Protein AF-A0A316KPE2-F1 (afdb_monomer_lite)

Secondary structure (DSSP, 8-state):
-EE-TTS--EEE---TTTS----GGGTT-B--SSGGG-EEEGGG-HHHHHHHHHHTT---GGGGTHHHHHHHHHHHHS-BTTB-SHHHHHHHHHHHHHHHHHHHHH-S--THHHHSSSS--TTSEEEEE-TTS-EEE-S--HHHHHHHHHTT-S-EEEEEEEE-HHHHHTTTTHHHHSPP-

Radius of gyration: 16.62 Å; chains: 1; bounding box: 42×28×45 Å

pLDDT: mean 88.95, std 13.11, range [40.12, 98.19]

Structure (mmCIF, N/CA/C/O backbone):
data_AF-A0A316KPE2-F1
#
_entry.id   AF-A0A316KPE2-F1
#
loop_
_atom_site.group_PDB
_atom_site.id
_atom_site.type_symbol
_atom_site.label_atom_id
_atom_site.label_alt_id
_atom_site.label_comp_id
_atom_site.label_asym_id
_atom_site.label_entity_id
_atom_site.label_seq_id
_atom_site.pdbx_PDB_ins_code
_atom_site.Cartn_x
_atom_site.Cartn_y
_atom_site.Cartn_z
_atom_site.occupancy
_atom_site.B_iso_or_equiv
_atom_site.auth_seq_id
_atom_site.auth_comp_id
_atom_site.auth_asym_id
_atom_site.auth_atom_id
_atom_site.pdbx_PDB_model_num
ATOM 1 N N . ILE A 1 1 ? -1.342 3.488 -12.770 1.00 86.38 1 ILE A N 1
ATOM 2 C CA . ILE A 1 1 ? -1.479 2.075 -13.197 1.00 86.38 1 ILE A CA 1
ATOM 3 C C . ILE A 1 1 ? -2.616 1.433 -12.416 1.00 86.38 1 ILE A C 1
ATOM 5 O O . ILE A 1 1 ? -3.004 1.995 -11.398 1.00 86.38 1 ILE A O 1
ATOM 9 N N . TRP A 1 2 ? -3.141 0.302 -12.872 1.00 88.81 2 TRP A N 1
ATOM 10 C CA . TRP A 1 2 ? -4.132 -0.497 -12.154 1.00 88.81 2 TRP A CA 1
ATOM 11 C C . TRP A 1 2 ? -3.485 -1.785 -11.669 1.00 88.81 2 TRP A C 1
ATOM 13 O O . TRP A 1 2 ? -2.760 -2.427 -12.424 1.00 88.81 2 TRP A O 1
ATOM 23 N N . ILE A 1 3 ? -3.720 -2.128 -10.407 1.00 91.19 3 ILE A N 1
ATOM 24 C CA . ILE A 1 3 ? -3.162 -3.320 -9.768 1.00 91.19 3 ILE A CA 1
ATOM 25 C C . ILE A 1 3 ? -4.266 -4.135 -9.105 1.00 91.19 3 ILE A C 1
ATOM 27 O O . ILE A 1 3 ? -5.305 -3.594 -8.723 1.00 91.19 3 ILE A O 1
ATOM 31 N N . ASP A 1 4 ? -3.988 -5.420 -8.928 1.00 92.44 4 ASP A N 1
ATOM 32 C CA . ASP A 1 4 ? -4.763 -6.309 -8.075 1.00 92.44 4 ASP A CA 1
ATOM 33 C C . ASP A 1 4 ? -4.063 -6.413 -6.709 1.00 92.44 4 ASP A C 1
ATOM 35 O O . ASP A 1 4 ? -2.995 -7.032 -6.619 1.00 92.44 4 ASP A O 1
ATOM 39 N N . PRO A 1 5 ? -4.606 -5.793 -5.645 1.00 92.38 5 PRO A N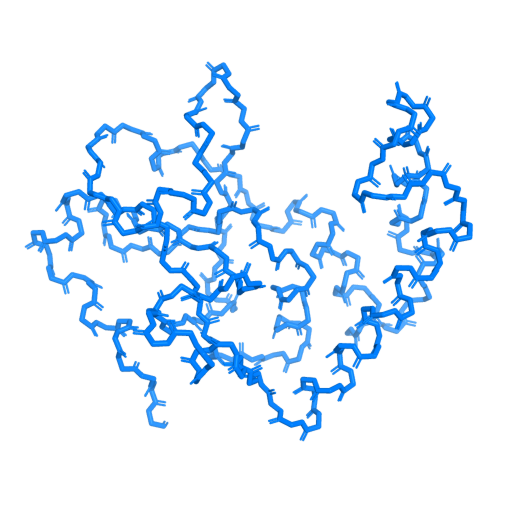 1
ATOM 40 C CA . PRO A 1 5 ? -3.970 -5.791 -4.333 1.00 92.38 5 PRO A CA 1
ATOM 41 C C . PRO A 1 5 ? -3.973 -7.181 -3.678 1.00 92.38 5 PRO A C 1
ATOM 43 O O . PRO A 1 5 ? -3.142 -7.429 -2.808 1.00 92.38 5 PRO A O 1
ATOM 46 N N . SER A 1 6 ? -4.840 -8.109 -4.107 1.00 90.00 6 SER A N 1
ATOM 47 C CA . SER A 1 6 ? -4.847 -9.492 -3.610 1.00 90.00 6 SER A CA 1
ATOM 48 C C . SER A 1 6 ? -3.657 -10.310 -4.126 1.00 90.00 6 SER A C 1
ATOM 50 O O . SER A 1 6 ? -3.181 -11.218 -3.448 1.00 90.00 6 SER A O 1
ATOM 52 N N . ARG A 1 7 ? -3.124 -9.950 -5.301 1.00 91.00 7 ARG A N 1
ATOM 53 C CA . ARG A 1 7 ? -1.974 -10.616 -5.937 1.00 91.00 7 ARG A CA 1
ATOM 54 C C . ARG A 1 7 ? -0.630 -10.015 -5.535 1.00 91.00 7 ARG A C 1
ATOM 56 O O . ARG A 1 7 ? 0.417 -10.530 -5.927 1.00 91.00 7 ARG A O 1
ATOM 63 N N . MET A 1 8 ? -0.636 -8.926 -4.770 1.00 91.75 8 MET A N 1
ATOM 64 C CA . MET A 1 8 ? 0.584 -8.300 -4.277 1.00 91.75 8 MET A CA 1
ATOM 65 C C . MET A 1 8 ? 1.086 -9.010 -3.024 1.00 91.75 8 MET A C 1
ATOM 67 O O . MET A 1 8 ? 0.513 -8.882 -1.950 1.00 91.75 8 MET A O 1
ATOM 71 N N . THR A 1 9 ? 2.205 -9.716 -3.154 1.00 92.56 9 THR A N 1
ATOM 72 C CA . THR A 1 9 ? 2.811 -10.476 -2.049 1.00 92.56 9 THR A CA 1
ATOM 73 C C . THR A 1 9 ? 4.098 -9.853 -1.521 1.00 92.56 9 THR A C 1
ATOM 75 O O . THR A 1 9 ? 4.594 -10.264 -0.477 1.00 92.56 9 THR A O 1
ATOM 78 N N . ARG A 1 10 ? 4.652 -8.858 -2.223 1.00 95.50 10 ARG A N 1
ATOM 79 C CA . ARG A 1 10 ? 5.982 -8.296 -1.957 1.00 95.50 10 ARG A CA 1
ATOM 80 C C . ARG A 1 10 ? 5.896 -6.820 -1.605 1.00 95.50 10 ARG A C 1
ATOM 82 O O . ARG A 1 10 ? 5.302 -6.037 -2.349 1.00 95.50 10 ARG A O 1
ATOM 89 N N . VAL A 1 11 ? 6.556 -6.436 -0.518 1.00 94.69 11 VAL A N 1
ATOM 90 C CA . VAL A 1 11 ? 6.828 -5.047 -0.148 1.00 94.69 11 VAL A CA 1
ATOM 91 C C . VAL A 1 11 ? 8.314 -4.749 -0.317 1.00 94.69 11 VAL A C 1
ATOM 93 O O . VAL A 1 11 ? 9.169 -5.559 0.021 1.00 94.69 11 VAL A O 1
ATOM 96 N N . TYR A 1 12 ? 8.625 -3.591 -0.886 1.00 94.62 12 TYR A N 1
ATOM 97 C CA . TYR A 1 12 ? 9.979 -3.085 -1.040 1.00 94.62 12 TYR A CA 1
ATOM 98 C C . TYR A 1 12 ? 10.576 -2.807 0.338 1.00 94.62 12 TYR A C 1
ATOM 100 O O . TYR A 1 12 ? 10.018 -2.015 1.107 1.00 94.62 12 TYR A O 1
ATOM 108 N N . THR A 1 13 ? 11.705 -3.444 0.648 1.00 90.69 13 THR A N 1
ATOM 109 C CA . THR A 1 13 ? 12.421 -3.177 1.895 1.00 90.69 13 THR A CA 1
ATOM 110 C C . THR A 1 13 ? 12.916 -1.735 1.862 1.00 90.69 13 THR A C 1
ATOM 112 O O . THR A 1 13 ? 13.542 -1.305 0.900 1.00 90.69 13 THR A O 1
ATOM 115 N N . ARG A 1 14 ? 12.619 -0.957 2.907 1.00 81.69 14 ARG A N 1
ATOM 116 C CA . ARG A 1 14 ? 13.082 0.432 3.040 1.00 81.69 14 ARG A CA 1
ATOM 117 C C . ARG A 1 14 ? 14.189 0.503 4.079 1.00 81.69 14 ARG A C 1
ATOM 119 O O . ARG A 1 14 ? 13.992 1.020 5.175 1.00 81.69 14 ARG A O 1
ATOM 126 N N . ASN A 1 15 ? 15.345 -0.035 3.709 1.00 83.62 15 ASN A N 1
ATOM 127 C CA . ASN A 1 15 ? 16.553 -0.023 4.522 1.00 83.62 15 ASN A CA 1
ATOM 128 C C . ASN A 1 15 ? 17.680 0.671 3.740 1.00 83.62 15 ASN A C 1
ATOM 130 O O . ASN A 1 15 ? 18.180 0.076 2.783 1.00 83.62 15 ASN A O 1
ATOM 134 N N . PRO A 1 16 ? 18.113 1.883 4.131 1.00 80.00 16 PRO A N 1
ATOM 135 C CA . PRO A 1 16 ? 19.168 2.612 3.426 1.00 80.00 16 PRO A CA 1
ATOM 136 C C . PRO A 1 16 ? 20.485 1.839 3.267 1.00 80.00 16 PRO A C 1
ATOM 138 O O . PRO A 1 16 ? 21.217 2.093 2.318 1.00 80.00 16 PRO A O 1
ATOM 141 N N . ALA A 1 17 ? 20.776 0.877 4.152 1.00 84.62 17 ALA A N 1
ATOM 142 C CA . ALA A 1 17 ? 21.969 0.034 4.053 1.00 84.62 17 ALA A CA 1
ATOM 143 C C . ALA A 1 17 ? 21.867 -1.051 2.964 1.00 84.62 17 ALA A C 1
ATOM 145 O O . ALA A 1 17 ? 22.877 -1.623 2.567 1.00 84.62 17 ALA A O 1
ATOM 146 N N . GLN A 1 18 ? 20.657 -1.369 2.500 1.00 82.19 18 GLN A N 1
ATOM 147 C CA . GLN A 1 18 ? 20.394 -2.479 1.575 1.00 82.19 18 GLN A CA 1
ATOM 148 C C . GLN A 1 18 ? 19.712 -2.035 0.278 1.00 82.19 18 GLN A C 1
ATOM 150 O O . GLN A 1 18 ? 19.754 -2.752 -0.719 1.00 82.19 18 GLN A O 1
ATOM 155 N N . THR A 1 19 ? 19.042 -0.884 0.300 1.00 89.25 19 THR A N 1
ATOM 156 C CA . THR A 1 19 ? 18.091 -0.458 -0.729 1.00 89.25 19 THR A CA 1
ATOM 157 C C . THR A 1 19 ? 18.030 1.067 -0.827 1.00 89.25 19 THR A C 1
ATOM 159 O O . THR A 1 19 ? 17.975 1.742 0.205 1.00 89.25 19 THR A O 1
ATOM 162 N N . PRO A 1 20 ? 17.977 1.640 -2.042 1.00 91.81 20 PRO A N 1
ATOM 163 C CA . PRO A 1 20 ? 17.701 3.063 -2.217 1.00 91.81 20 PRO A CA 1
ATOM 164 C C . PRO A 1 20 ? 16.335 3.469 -1.639 1.00 91.81 20 PRO A C 1
ATOM 166 O O . PRO A 1 20 ? 15.340 2.769 -1.821 1.00 91.81 20 PRO A O 1
ATOM 169 N N . ASP A 1 21 ? 16.239 4.633 -0.992 1.00 91.12 21 ASP A N 1
ATOM 170 C CA . ASP A 1 21 ? 14.968 5.130 -0.440 1.00 91.12 21 ASP A CA 1
ATOM 171 C C . ASP A 1 21 ? 14.107 5.816 -1.518 1.00 91.12 21 ASP A C 1
ATOM 173 O O . ASP A 1 21 ? 14.036 7.048 -1.634 1.00 91.12 21 ASP A O 1
ATOM 177 N N . TYR A 1 22 ? 13.437 5.010 -2.345 1.00 92.69 22 TYR A N 1
ATOM 178 C CA . TYR A 1 22 ? 12.567 5.527 -3.395 1.00 92.69 22 TYR A CA 1
ATOM 179 C C . TYR A 1 22 ? 11.265 6.110 -2.839 1.00 92.69 22 TYR A C 1
ATOM 181 O O . TYR A 1 22 ? 10.365 5.426 -2.364 1.00 92.69 22 TYR A O 1
ATOM 189 N N . LYS A 1 23 ? 11.139 7.429 -2.972 1.00 89.25 23 LYS A N 1
ATOM 190 C CA . LYS A 1 23 ? 9.928 8.211 -2.687 1.00 89.25 23 LYS A CA 1
ATOM 191 C C . LYS A 1 23 ? 9.151 8.578 -3.943 1.00 89.25 23 LYS A C 1
ATOM 193 O O . LYS A 1 23 ? 9.687 8.488 -5.042 1.00 89.25 23 LYS A O 1
ATOM 198 N N . ARG A 1 24 ? 7.954 9.145 -3.754 1.00 87.69 24 ARG A N 1
ATOM 199 C CA . ARG A 1 24 ? 7.079 9.688 -4.813 1.00 87.69 24 ARG A CA 1
ATOM 200 C C . ARG A 1 24 ? 7.771 10.624 -5.811 1.00 87.69 24 ARG A C 1
ATOM 202 O O . ARG A 1 24 ? 7.343 10.693 -6.956 1.00 87.69 24 ARG A O 1
ATOM 209 N N . ARG A 1 25 ? 8.842 11.321 -5.411 1.00 88.38 25 ARG A N 1
ATOM 210 C CA . ARG A 1 25 ? 9.653 12.156 -6.320 1.00 88.38 25 ARG A CA 1
ATOM 211 C C . ARG A 1 25 ? 10.339 11.364 -7.443 1.00 88.38 25 ARG A C 1
ATOM 213 O O . ARG A 1 25 ? 10.651 11.955 -8.463 1.00 88.38 25 ARG A O 1
ATOM 220 N N . HIS A 1 26 ? 10.528 10.053 -7.272 1.00 91.75 26 HIS A N 1
ATOM 221 C CA . HIS A 1 26 ? 11.109 9.152 -8.276 1.00 91.75 26 HIS A CA 1
ATOM 222 C C . HIS A 1 26 ? 10.046 8.443 -9.130 1.00 91.75 26 HIS A C 1
ATOM 224 O O . HIS A 1 26 ? 10.355 7.499 -9.854 1.00 91.75 26 HIS A O 1
ATOM 230 N N . SER A 1 27 ? 8.780 8.851 -9.012 1.00 90.81 27 SER A N 1
ATOM 231 C CA . SER A 1 27 ? 7.683 8.304 -9.809 1.00 90.81 27 SER A CA 1
ATOM 232 C C . SER A 1 27 ? 8.014 8.382 -11.301 1.00 90.81 27 SER A C 1
ATOM 234 O O . SER A 1 27 ? 8.385 9.441 -11.804 1.00 90.81 27 SER A O 1
ATOM 236 N N . GLY A 1 28 ? 7.901 7.246 -11.991 1.00 90.75 28 GLY A N 1
ATOM 237 C CA . GLY A 1 28 ? 8.134 7.124 -13.429 1.00 90.75 28 GLY A CA 1
ATOM 238 C C . GLY A 1 28 ? 9.602 7.037 -13.857 1.00 90.75 28 GLY A C 1
ATOM 239 O O . GLY A 1 28 ? 9.860 6.878 -15.047 1.00 90.75 28 GLY A O 1
ATOM 240 N N . MET A 1 29 ? 10.566 7.109 -12.933 1.00 95.62 29 MET A N 1
ATOM 241 C CA . MET A 1 29 ? 11.976 6.920 -13.283 1.00 95.62 29 MET A CA 1
ATOM 242 C C . MET A 1 29 ? 12.249 5.469 -13.691 1.00 95.62 29 MET A C 1
ATOM 244 O O . MET A 1 29 ? 11.746 4.531 -13.068 1.00 95.62 29 MET A O 1
ATOM 248 N N . VAL A 1 30 ? 13.096 5.294 -14.703 1.00 97.62 30 VAL A N 1
ATOM 249 C CA . VAL A 1 30 ? 13.557 3.983 -15.166 1.00 97.62 30 VAL A CA 1
ATOM 250 C C . VAL A 1 30 ? 14.943 3.729 -14.588 1.00 97.62 30 VAL A C 1
ATOM 252 O O . VAL A 1 30 ? 15.889 4.428 -14.942 1.00 97.62 30 VAL A O 1
ATOM 255 N N . LEU A 1 31 ? 15.064 2.766 -13.672 1.00 96.88 31 LEU A N 1
ATOM 256 C CA . LEU A 1 31 ? 16.285 2.536 -12.895 1.00 96.88 31 LEU A CA 1
ATOM 257 C C . LEU A 1 31 ? 16.721 1.072 -12.973 1.00 96.88 31 LEU A C 1
ATOM 259 O O . LEU A 1 31 ? 15.958 0.171 -12.626 1.00 96.88 31 LEU A O 1
ATOM 263 N N . ALA A 1 32 ? 17.955 0.846 -13.423 1.00 95.69 32 ALA A N 1
ATOM 264 C CA . ALA A 1 32 ? 18.592 -0.469 -13.438 1.00 95.69 32 ALA A CA 1
ATOM 265 C C . ALA A 1 32 ? 19.108 -0.878 -12.043 1.00 95.69 32 ALA A C 1
ATOM 267 O O . ALA A 1 32 ? 19.022 -0.111 -11.082 1.00 95.69 32 ALA A O 1
ATOM 268 N N . GLY A 1 33 ? 19.684 -2.077 -11.955 1.00 94.06 33 GLY A N 1
ATOM 269 C CA . GLY A 1 33 ? 20.304 -2.616 -10.744 1.00 94.06 33 GLY A CA 1
ATOM 270 C C . GLY A 1 33 ? 19.385 -3.557 -9.967 1.00 94.06 33 GLY A C 1
ATOM 271 O O . GLY A 1 33 ? 18.311 -3.926 -10.430 1.00 94.06 33 GLY A O 1
ATOM 272 N N . ASP A 1 34 ? 19.817 -3.946 -8.768 1.00 94.94 34 ASP A N 1
ATOM 273 C CA . ASP A 1 34 ? 19.177 -5.015 -7.988 1.00 94.94 34 ASP A CA 1
ATOM 274 C C . ASP A 1 34 ? 18.228 -4.526 -6.891 1.00 94.94 34 ASP A C 1
ATOM 276 O O . ASP A 1 34 ? 17.877 -5.275 -5.977 1.00 94.94 34 ASP A O 1
ATOM 280 N N . TRP A 1 35 ? 17.772 -3.273 -6.987 1.00 94.06 35 TRP A N 1
ATOM 281 C CA . TRP A 1 35 ? 16.825 -2.703 -6.028 1.00 94.06 35 TRP A CA 1
ATOM 282 C C . TRP A 1 35 ? 15.554 -3.557 -5.910 1.00 94.06 35 TRP A C 1
ATOM 284 O O . TRP A 1 35 ? 15.000 -3.710 -4.827 1.00 94.06 35 TRP A O 1
ATOM 294 N N . ASP A 1 36 ? 15.118 -4.176 -7.004 1.00 95.50 36 ASP A N 1
ATOM 295 C CA . ASP A 1 36 ? 13.897 -4.970 -7.068 1.00 95.50 36 ASP A CA 1
ATOM 296 C C . ASP A 1 36 ? 14.009 -6.350 -6.402 1.00 95.50 36 ASP A C 1
ATOM 298 O O . ASP A 1 36 ? 12.997 -7.031 -6.259 1.00 95.50 36 ASP A O 1
ATOM 302 N N . GLN A 1 37 ? 15.204 -6.780 -5.981 1.00 94.38 37 GLN A N 1
ATOM 303 C CA . GLN A 1 37 ? 15.416 -8.091 -5.354 1.00 94.38 37 GLN A CA 1
ATOM 304 C C . GLN A 1 37 ? 15.201 -8.082 -3.836 1.00 94.38 37 GLN A C 1
ATOM 306 O O . GLN A 1 37 ? 14.919 -9.123 -3.242 1.00 94.38 37 GLN A O 1
ATOM 311 N N . ARG A 1 38 ? 15.329 -6.921 -3.189 1.00 92.50 38 ARG A N 1
ATOM 312 C CA . ARG A 1 38 ? 15.199 -6.784 -1.734 1.00 92.50 38 ARG A CA 1
ATOM 313 C C . ARG A 1 38 ? 13.755 -6.455 -1.367 1.00 92.50 38 ARG A C 1
ATOM 315 O O . ARG A 1 38 ? 13.332 -5.299 -1.368 1.00 92.50 38 ARG A O 1
ATOM 322 N N . THR A 1 39 ? 12.993 -7.506 -1.088 1.00 94.25 39 THR A N 1
ATOM 323 C CA . THR A 1 39 ? 11.590 -7.407 -0.686 1.00 94.25 39 THR A CA 1
ATOM 324 C C . THR A 1 39 ? 11.290 -8.275 0.522 1.00 94.25 39 THR A C 1
ATOM 326 O O . THR A 1 39 ? 11.877 -9.342 0.679 1.00 94.25 39 THR A O 1
ATOM 329 N N . GLU A 1 40 ? 10.298 -7.865 1.298 1.00 92.94 40 GLU A N 1
ATOM 330 C CA . GLU A 1 40 ? 9.691 -8.652 2.369 1.00 92.94 40 GLU A CA 1
ATOM 331 C C . GLU A 1 40 ? 8.276 -9.099 1.965 1.00 92.94 40 GLU A C 1
ATOM 333 O O . GLU A 1 40 ? 7.671 -8.502 1.065 1.00 92.94 40 GLU A O 1
ATOM 338 N N . PRO A 1 41 ? 7.719 -10.139 2.607 1.00 93.12 41 PRO A N 1
ATOM 339 C CA . PRO A 1 41 ? 6.307 -10.471 2.467 1.00 93.12 41 PRO A CA 1
ATOM 340 C C . PRO A 1 41 ? 5.415 -9.294 2.880 1.00 93.12 41 PRO A C 1
ATOM 342 O O . PRO A 1 41 ? 5.578 -8.731 3.962 1.00 93.12 41 PRO A O 1
ATOM 345 N N . LEU A 1 42 ? 4.444 -8.928 2.037 1.00 89.25 42 LEU A N 1
ATOM 346 C CA . LEU A 1 42 ? 3.490 -7.852 2.338 1.00 89.25 42 LEU A CA 1
ATOM 347 C C . LEU A 1 42 ? 2.709 -8.131 3.629 1.00 89.25 42 LEU A C 1
ATOM 349 O O . LEU A 1 42 ? 2.391 -7.200 4.368 1.00 89.25 42 LEU A O 1
ATOM 353 N N . ASP A 1 43 ? 2.443 -9.404 3.912 1.00 85.38 43 ASP A N 1
ATOM 354 C CA . ASP A 1 43 ? 1.723 -9.847 5.107 1.00 85.38 43 ASP A CA 1
ATOM 355 C C . ASP A 1 43 ? 2.489 -9.568 6.411 1.00 85.38 43 ASP A C 1
ATOM 357 O O . ASP A 1 43 ? 1.889 -9.552 7.480 1.00 85.38 43 ASP A O 1
ATOM 361 N N . HIS A 1 44 ? 3.789 -9.252 6.346 1.00 86.06 44 HIS A N 1
ATOM 362 C CA . HIS A 1 44 ? 4.557 -8.789 7.508 1.00 86.06 44 HIS A CA 1
ATOM 363 C C . HIS A 1 44 ? 4.345 -7.294 7.815 1.00 86.06 44 HIS A C 1
ATOM 365 O O . HIS A 1 44 ? 4.821 -6.791 8.837 1.00 86.06 44 HIS A O 1
ATOM 371 N N . SER A 1 45 ? 3.638 -6.549 6.956 1.00 90.06 45 SER A N 1
ATOM 372 C CA . SER A 1 45 ? 3.300 -5.152 7.230 1.00 90.06 45 SER A CA 1
ATOM 373 C C . SER A 1 45 ? 2.243 -5.071 8.326 1.00 90.06 45 SER A C 1
ATOM 375 O O . SER A 1 45 ? 1.052 -5.243 8.078 1.00 90.06 45 SER A O 1
ATOM 377 N N . TRP A 1 46 ? 2.673 -4.726 9.539 1.00 92.50 46 TRP A N 1
ATOM 378 C CA . TRP A 1 46 ? 1.790 -4.580 10.701 1.00 92.50 46 TRP A CA 1
ATOM 379 C C . TRP A 1 46 ? 0.634 -3.590 10.477 1.00 92.50 46 TRP A C 1
ATOM 381 O O . TRP A 1 46 ? -0.451 -3.805 11.000 1.00 92.50 46 TRP A O 1
ATOM 391 N N . LYS A 1 47 ? 0.814 -2.545 9.652 1.00 93.19 47 LYS A N 1
ATOM 392 C CA . LYS A 1 47 ? -0.279 -1.617 9.295 1.00 93.19 47 LYS A CA 1
ATOM 393 C C . LYS A 1 47 ? -1.321 -2.273 8.389 1.00 93.19 47 LYS A C 1
ATOM 395 O O . LYS A 1 47 ? -2.506 -2.010 8.537 1.00 93.19 47 LYS A O 1
ATOM 400 N N . VAL A 1 48 ? -0.881 -3.100 7.437 1.00 94.00 48 VAL A N 1
ATOM 401 C CA . VAL A 1 48 ? -1.793 -3.853 6.560 1.00 94.00 48 VAL A CA 1
ATOM 402 C C . VAL A 1 48 ? -2.508 -4.933 7.369 1.00 94.00 48 VAL A C 1
ATOM 404 O O . VAL A 1 48 ? -3.717 -5.069 7.232 1.00 94.00 48 VAL A O 1
ATOM 407 N N . ALA A 1 49 ? -1.786 -5.638 8.244 1.00 93.69 49 ALA A N 1
ATOM 408 C CA . ALA A 1 49 ? -2.353 -6.636 9.146 1.00 93.69 49 ALA A CA 1
ATOM 409 C C . ALA A 1 49 ? -3.411 -6.031 10.082 1.00 93.69 49 ALA A C 1
ATOM 411 O O . ALA A 1 49 ? -4.504 -6.575 10.175 1.00 93.69 49 ALA A O 1
ATOM 412 N N . ALA A 1 50 ? -3.135 -4.872 10.690 1.00 96.19 50 ALA A N 1
ATOM 413 C CA . ALA A 1 50 ? -4.103 -4.171 11.532 1.00 96.19 50 ALA A CA 1
ATOM 414 C C . ALA A 1 50 ? -5.366 -3.769 10.753 1.00 96.19 50 ALA A C 1
ATOM 416 O O . ALA A 1 50 ? -6.472 -3.998 11.226 1.00 96.19 50 ALA A O 1
ATOM 417 N N . CYS A 1 51 ? -5.226 -3.249 9.525 1.00 95.88 51 CYS A N 1
ATOM 418 C CA . CYS A 1 51 ? -6.385 -2.970 8.672 1.00 95.88 51 CYS A CA 1
ATOM 419 C C . CYS A 1 51 ? -7.200 -4.230 8.343 1.00 95.88 51 CYS A C 1
ATOM 421 O O . CYS A 1 51 ? -8.420 -4.150 8.281 1.00 95.88 51 CYS A O 1
ATOM 423 N N . LEU A 1 52 ? -6.554 -5.377 8.109 1.00 95.56 52 LEU A N 1
ATOM 424 C CA . LEU A 1 52 ? -7.267 -6.635 7.880 1.00 95.56 52 LEU A CA 1
ATOM 425 C C . LEU A 1 52 ? -8.015 -7.077 9.143 1.00 95.56 52 LEU A C 1
ATOM 427 O O . LEU A 1 52 ? -9.206 -7.348 9.057 1.00 95.56 52 LEU A O 1
ATOM 431 N N . ALA A 1 53 ? -7.355 -7.079 10.302 1.00 96.75 53 ALA A N 1
ATOM 432 C CA . ALA A 1 53 ? -7.979 -7.438 11.573 1.00 96.75 53 ALA A CA 1
ATOM 433 C C . ALA A 1 53 ? -9.195 -6.550 11.881 1.00 96.75 53 ALA A C 1
ATOM 435 O O . ALA A 1 53 ? -10.263 -7.053 12.219 1.00 96.75 53 ALA A O 1
ATOM 436 N N . HIS A 1 54 ? -9.065 -5.237 11.689 1.00 98.00 54 HIS A N 1
ATOM 437 C CA . HIS A 1 54 ? -10.157 -4.314 11.964 1.00 98.00 54 HIS A CA 1
ATOM 438 C C . HIS A 1 54 ? -11.315 -4.453 10.970 1.00 98.00 54 HIS A C 1
ATOM 440 O O . HIS A 1 54 ? -12.446 -4.733 11.357 1.00 98.00 54 HIS A O 1
ATOM 446 N N . PHE A 1 55 ? -11.041 -4.319 9.671 1.00 97.50 55 PHE A N 1
ATOM 447 C CA . PHE A 1 55 ? -12.105 -4.223 8.670 1.00 97.50 55 PHE A CA 1
ATOM 448 C C . PHE A 1 55 ? -12.685 -5.566 8.228 1.00 97.50 55 PHE A C 1
ATOM 450 O O . PHE A 1 55 ? -13.863 -5.631 7.885 1.00 97.50 55 PHE A O 1
ATOM 457 N N . ARG A 1 56 ? -11.872 -6.629 8.184 1.00 95.75 56 ARG A N 1
ATOM 458 C CA . ARG A 1 56 ? -12.330 -7.969 7.785 1.00 95.75 56 ARG A CA 1
ATOM 459 C C . ARG A 1 56 ? -12.813 -8.768 8.990 1.00 95.75 56 ARG A C 1
ATOM 461 O O . ARG A 1 56 ? -13.842 -9.427 8.889 1.00 95.75 56 ARG A O 1
ATOM 468 N N . ASP A 1 57 ? -12.069 -8.716 10.096 1.00 96.62 57 ASP A N 1
ATOM 469 C CA . ASP A 1 57 ? -12.305 -9.585 11.257 1.00 96.62 57 ASP A CA 1
ATOM 470 C C . ASP A 1 57 ? -13.075 -8.885 12.395 1.00 96.62 57 ASP A C 1
ATOM 472 O O . ASP A 1 57 ? -13.454 -9.540 13.363 1.00 96.62 57 ASP A O 1
ATOM 476 N N . GLY A 1 58 ? -13.347 -7.578 12.281 1.00 97.12 58 GLY A N 1
ATOM 477 C CA . GLY A 1 58 ? -14.139 -6.815 13.252 1.00 97.12 58 GLY A CA 1
ATOM 478 C C . GLY A 1 58 ? -13.416 -6.510 14.567 1.00 97.12 58 GLY A C 1
ATOM 479 O O . GLY A 1 58 ? -14.069 -6.189 15.558 1.00 97.12 58 GLY A O 1
ATOM 480 N N . VAL A 1 59 ? -12.086 -6.630 14.601 1.00 98.19 59 VAL A N 1
ATOM 481 C CA . VAL A 1 59 ? -11.274 -6.386 15.803 1.00 98.19 59 VAL A CA 1
ATOM 482 C C . VAL A 1 59 ? -11.172 -4.877 16.071 1.00 98.19 59 VAL A C 1
ATOM 484 O O . VAL A 1 59 ? -10.744 -4.148 15.176 1.00 98.19 59 VAL A O 1
ATOM 487 N N . PRO A 1 60 ? -11.512 -4.368 17.267 1.00 97.88 60 PRO A N 1
ATOM 488 C CA . PRO A 1 60 ? -11.311 -2.957 17.610 1.00 97.88 60 PRO A CA 1
ATOM 489 C C . PRO A 1 60 ? -9.850 -2.522 17.433 1.00 97.88 60 PRO A C 1
ATOM 491 O O . PRO A 1 60 ? -8.934 -3.326 17.610 1.00 97.88 60 PRO A O 1
ATOM 494 N N . TRP A 1 61 ? -9.599 -1.262 17.064 1.00 97.81 61 TRP A N 1
ATOM 495 C CA . TRP A 1 61 ? -8.242 -0.801 16.737 1.00 97.81 61 TRP A CA 1
ATOM 496 C C . TRP A 1 61 ? -7.248 -0.989 17.887 1.00 97.81 61 TRP A C 1
ATOM 498 O O . TRP A 1 61 ? -6.103 -1.382 17.645 1.00 97.81 61 TRP A O 1
ATOM 508 N N . GLU A 1 62 ? -7.699 -0.766 19.117 1.00 96.31 62 GLU A N 1
ATOM 509 C CA . GLU A 1 62 ? -6.966 -1.001 20.357 1.00 96.31 62 GLU A CA 1
ATOM 510 C C . GLU A 1 62 ? -6.440 -2.439 20.472 1.00 96.31 62 GLU A C 1
ATOM 512 O O . GLU A 1 62 ? -5.297 -2.641 20.876 1.00 96.31 62 GLU A O 1
ATOM 517 N N . ASP A 1 63 ? -7.202 -3.420 19.988 1.00 97.62 63 ASP A N 1
ATOM 518 C CA . ASP A 1 63 ? -6.871 -4.843 20.084 1.00 97.62 63 ASP A CA 1
ATOM 519 C C . ASP A 1 63 ? -6.053 -5.347 18.884 1.00 97.62 63 ASP A C 1
ATOM 521 O O . ASP A 1 63 ? -5.500 -6.448 18.903 1.00 97.62 63 ASP A O 1
ATOM 525 N N . THR A 1 64 ? -5.908 -4.539 17.827 1.00 96.94 64 THR A N 1
ATOM 526 C CA . THR A 1 64 ? -5.052 -4.892 16.678 1.00 96.94 64 THR A CA 1
ATOM 527 C C . THR A 1 64 ? -3.549 -4.775 16.978 1.00 96.94 64 THR A C 1
ATOM 529 O O . THR A 1 64 ? -2.721 -5.148 16.141 1.00 96.94 64 THR A O 1
ATOM 532 N N . GLY A 1 65 ? -3.173 -4.198 18.129 1.00 96.06 65 GLY A N 1
ATOM 533 C CA . GLY A 1 65 ? -1.786 -3.884 18.508 1.00 96.06 65 GLY A CA 1
ATOM 534 C C . GLY A 1 65 ? -1.176 -2.701 17.740 1.00 96.06 65 GLY A C 1
ATOM 535 O O . GLY A 1 65 ? 0.016 -2.396 17.864 1.00 96.06 65 GLY A O 1
ATOM 536 N N . VAL A 1 66 ? -1.974 -2.021 16.910 1.00 96.56 66 VAL A N 1
ATOM 537 C CA . VAL A 1 66 ? -1.514 -0.911 16.071 1.00 96.56 66 VAL A CA 1
ATOM 538 C C . VAL A 1 66 ? -1.241 0.352 16.894 1.00 96.56 66 VAL A C 1
ATOM 540 O O . VAL A 1 66 ? -0.271 1.065 16.616 1.00 96.56 66 VAL A O 1
ATOM 543 N N . TYR A 1 67 ? -2.051 0.595 17.930 1.00 97.00 67 TYR A N 1
ATOM 544 C CA . TYR A 1 67 ? -1.899 1.720 18.856 1.00 97.00 67 TYR A CA 1
ATOM 545 C C . TYR A 1 67 ? -0.648 1.569 19.710 1.00 97.00 67 TYR A C 1
ATOM 547 O O . TYR A 1 67 ? 0.145 2.509 19.788 1.00 97.00 67 TYR A O 1
ATOM 555 N N . ASP A 1 68 ? -0.412 0.377 20.257 1.00 96.56 68 ASP A N 1
ATOM 556 C CA . ASP A 1 68 ? 0.784 0.076 21.047 1.00 96.56 68 ASP A CA 1
ATOM 557 C C . ASP A 1 68 ? 2.046 0.323 20.231 1.00 96.56 68 ASP A C 1
ATOM 559 O O . ASP A 1 68 ? 2.942 1.061 20.642 1.00 96.56 68 ASP A O 1
ATOM 563 N N . ARG A 1 69 ? 2.088 -0.209 19.005 1.00 95.88 69 ARG A N 1
ATOM 564 C CA . ARG A 1 69 ? 3.256 -0.069 18.136 1.00 95.88 69 ARG A CA 1
ATOM 565 C C . ARG A 1 69 ? 3.511 1.377 17.719 1.00 95.88 69 ARG A C 1
ATOM 567 O O . ARG A 1 69 ? 4.669 1.786 17.616 1.00 95.88 69 ARG A O 1
ATOM 574 N N . MET A 1 70 ? 2.460 2.161 17.472 1.00 96.06 70 MET A N 1
ATOM 575 C CA . MET A 1 70 ? 2.609 3.598 17.231 1.00 96.06 70 MET A CA 1
ATOM 576 C C . MET A 1 70 ? 3.078 4.336 18.482 1.00 96.06 70 MET A C 1
ATOM 578 O O . MET A 1 70 ? 3.977 5.165 18.373 1.00 96.06 70 MET A O 1
ATOM 582 N N . SER A 1 71 ? 2.545 3.994 19.652 1.00 96.44 71 SER A N 1
ATOM 583 C CA . SER A 1 71 ? 2.937 4.591 20.930 1.00 96.44 71 SER A CA 1
ATOM 584 C C . SER A 1 71 ? 4.410 4.331 21.242 1.00 96.44 71 SER A C 1
ATOM 586 O O . SER A 1 71 ? 5.126 5.270 21.579 1.00 96.44 71 SER A O 1
ATOM 588 N N . THR A 1 72 ? 4.911 3.110 21.018 1.00 96.81 72 THR A N 1
ATOM 589 C CA . THR A 1 72 ? 6.346 2.795 21.131 1.00 96.81 72 THR A CA 1
ATOM 590 C C . THR A 1 72 ? 7.187 3.663 20.192 1.00 96.81 72 THR A C 1
ATOM 592 O O . THR A 1 72 ? 8.171 4.261 20.615 1.00 96.81 72 THR A O 1
ATOM 595 N N . MET A 1 73 ? 6.783 3.804 18.925 1.00 95.62 73 MET A N 1
ATOM 596 C CA . MET A 1 73 ? 7.521 4.619 17.947 1.00 95.62 73 MET A CA 1
ATOM 597 C C . MET A 1 73 ? 7.514 6.112 18.296 1.00 95.62 73 MET A C 1
ATOM 599 O O . MET A 1 73 ? 8.507 6.799 18.057 1.00 95.62 73 MET A O 1
ATOM 603 N N . ILE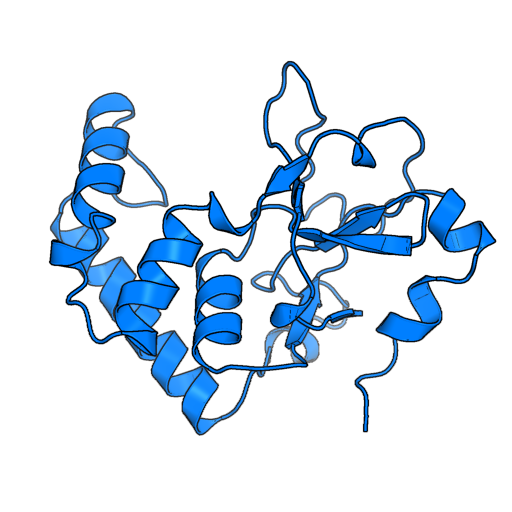 A 1 74 ? 6.408 6.621 18.842 1.00 96.62 74 ILE A N 1
ATOM 604 C CA . ILE A 1 74 ? 6.304 7.997 19.339 1.00 96.62 74 ILE A CA 1
ATOM 605 C C . ILE A 1 74 ? 7.204 8.181 20.559 1.00 96.62 74 ILE A C 1
ATOM 607 O O . ILE A 1 74 ? 7.943 9.158 20.606 1.00 96.62 74 ILE A O 1
ATOM 611 N N . TYR A 1 75 ? 7.197 7.240 21.503 1.00 95.69 75 TYR A N 1
ATOM 612 C CA . TYR A 1 75 ? 8.059 7.286 22.682 1.00 95.69 75 TYR A CA 1
ATOM 613 C C . TYR A 1 75 ? 9.548 7.315 22.300 1.00 95.69 75 TYR A C 1
ATOM 615 O O . TYR A 1 75 ? 10.299 8.148 22.799 1.00 95.69 75 TYR A O 1
ATOM 623 N N . GLU A 1 76 ? 9.970 6.468 21.358 1.00 95.50 76 GLU A N 1
ATOM 624 C CA . GLU A 1 76 ? 11.368 6.384 20.914 1.00 95.50 76 GLU A CA 1
ATOM 625 C C . GLU A 1 76 ? 11.831 7.589 20.079 1.00 95.50 76 GLU A C 1
ATOM 627 O O . GLU A 1 76 ? 13.011 7.937 20.094 1.00 95.50 76 GLU A O 1
ATOM 632 N N . ARG A 1 77 ? 10.936 8.197 19.287 1.00 94.69 77 ARG A N 1
ATOM 633 C CA . ARG A 1 77 ? 11.307 9.179 18.244 1.00 94.69 77 ARG A CA 1
ATOM 634 C C . ARG A 1 77 ? 10.724 10.574 18.464 1.00 94.69 77 ARG A C 1
ATOM 636 O O . ARG A 1 77 ? 10.980 11.470 17.663 1.00 94.69 77 ARG A O 1
ATOM 643 N N . GLY A 1 78 ? 9.879 10.752 19.474 1.00 93.44 78 GLY A N 1
ATOM 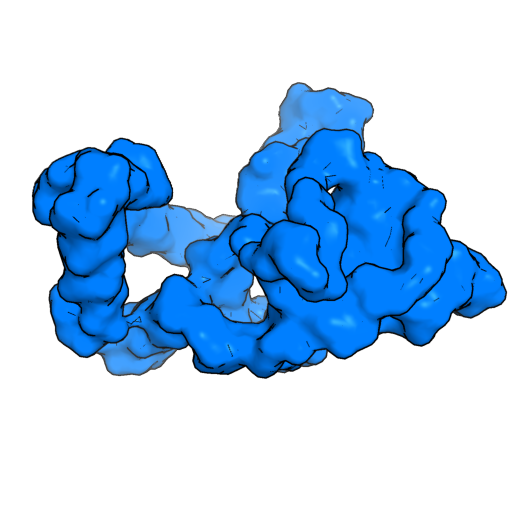644 C CA . GLY A 1 78 ? 9.079 11.953 19.739 1.00 93.44 78 GLY A CA 1
ATOM 645 C C . GLY A 1 78 ? 7.880 12.152 18.799 1.00 93.44 78 GLY A C 1
ATOM 646 O O . GLY A 1 78 ? 6.874 12.736 19.194 1.00 93.44 78 GLY A O 1
ATOM 647 N N . GLN A 1 79 ? 7.957 11.682 17.550 1.00 93.62 79 GLN A N 1
ATOM 648 C CA . GLN A 1 79 ? 6.868 11.754 16.575 1.00 93.62 79 GLN A CA 1
ATOM 649 C C . GLN A 1 79 ? 6.936 10.582 15.594 1.00 93.62 79 GLN A C 1
ATOM 651 O O . GLN A 1 79 ? 8.007 10.220 15.102 1.00 93.62 79 GLN A O 1
ATOM 656 N N . PHE A 1 80 ? 5.777 10.033 15.231 1.00 93.06 80 PHE A N 1
ATOM 657 C CA . PHE A 1 80 ? 5.672 9.004 14.201 1.00 93.06 80 PHE A CA 1
ATOM 658 C C . PHE A 1 80 ? 4.379 9.153 13.401 1.00 93.06 80 PHE A C 1
ATOM 660 O O . PHE A 1 80 ? 3.321 9.364 13.978 1.00 93.06 80 PHE A O 1
ATOM 667 N N . ASP A 1 81 ? 4.446 9.045 12.067 1.00 87.44 81 ASP A N 1
ATOM 668 C CA . ASP A 1 81 ? 3.267 9.171 11.186 1.00 87.44 81 ASP A CA 1
ATOM 669 C C . ASP A 1 81 ? 2.441 10.457 11.432 1.00 87.44 81 ASP A C 1
ATOM 671 O O . ASP A 1 81 ? 1.222 10.486 11.262 1.00 87.44 81 ASP A O 1
ATOM 675 N N . SER A 1 82 ? 3.142 11.532 11.810 1.00 91.12 82 SER A N 1
ATOM 676 C CA . SER A 1 82 ? 2.601 12.828 12.244 1.00 91.12 82 SER A CA 1
ATOM 677 C C . SER A 1 82 ? 1.880 12.842 13.599 1.00 91.12 82 SER A C 1
ATOM 679 O O . SER A 1 82 ? 1.492 13.923 14.027 1.00 91.12 82 SER A O 1
ATOM 681 N N . CYS A 1 83 ? 1.797 11.719 14.309 1.00 95.69 83 CYS A N 1
ATOM 682 C CA . CYS A 1 83 ? 1.232 11.610 15.654 1.00 95.69 83 CYS A CA 1
ATOM 683 C C . CYS A 1 83 ? 2.300 11.834 16.735 1.00 95.69 83 CYS A C 1
ATOM 685 O O . CYS A 1 83 ? 3.459 11.438 16.564 1.00 95.69 83 CYS A O 1
ATOM 687 N N . ARG A 1 84 ? 1.901 12.456 17.847 1.00 96.56 84 ARG A N 1
ATOM 688 C CA . ARG A 1 84 ? 2.722 12.704 19.044 1.00 96.56 84 ARG A CA 1
ATOM 689 C C . ARG A 1 84 ? 2.067 12.214 20.336 1.00 96.56 84 ARG A C 1
ATOM 691 O O . ARG A 1 84 ? 2.758 12.083 21.339 1.00 96.56 84 ARG A O 1
ATOM 698 N N . THR A 1 85 ? 0.765 11.953 20.324 1.00 97.00 85 THR A N 1
ATOM 699 C CA . THR A 1 85 ? -0.004 11.503 21.494 1.00 97.00 85 THR A CA 1
ATOM 700 C C . THR A 1 85 ? -0.911 10.323 21.143 1.00 97.00 85 THR A C 1
ATOM 702 O O . THR A 1 85 ? -1.082 9.993 19.969 1.00 97.00 85 THR A O 1
ATOM 705 N N . MET A 1 86 ? -1.510 9.694 22.161 1.00 97.12 86 MET A N 1
ATOM 706 C CA . MET A 1 86 ? -2.552 8.683 21.952 1.00 97.12 86 MET A CA 1
ATOM 707 C C . MET A 1 86 ? -3.774 9.277 21.236 1.00 97.12 86 MET A C 1
ATOM 709 O O . MET A 1 86 ? -4.282 8.669 20.300 1.00 97.12 86 MET A O 1
ATOM 713 N N . ASP A 1 87 ? -4.181 10.497 21.587 1.00 97.62 87 ASP A N 1
ATOM 714 C CA . ASP A 1 87 ? -5.298 11.180 20.923 1.00 97.62 87 ASP A CA 1
ATOM 715 C C . ASP A 1 87 ? -5.026 11.405 19.428 1.00 97.62 87 ASP A C 1
ATOM 717 O O . ASP A 1 87 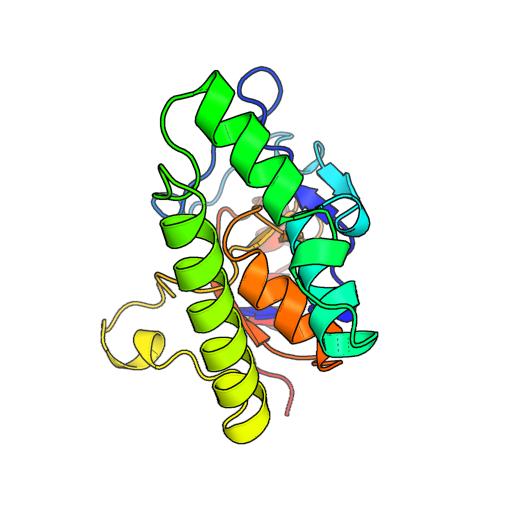? -5.914 11.214 18.598 1.00 97.62 87 ASP A O 1
ATOM 721 N N . ASP A 1 88 ? -3.781 11.732 19.053 1.00 97.38 88 ASP A N 1
ATOM 722 C CA . ASP A 1 88 ? -3.390 11.836 17.643 1.00 97.38 88 ASP A CA 1
ATOM 723 C C . ASP A 1 88 ? -3.482 10.486 16.917 1.00 97.38 88 ASP A C 1
ATOM 725 O O . ASP A 1 88 ? -3.762 10.452 15.715 1.00 97.38 88 ASP A O 1
ATOM 729 N N . ILE A 1 89 ? -3.183 9.380 17.611 1.00 97.12 89 ILE A N 1
ATOM 730 C CA . ILE A 1 89 ? -3.310 8.025 17.063 1.00 97.12 89 ILE A CA 1
ATOM 731 C C . ILE A 1 89 ? -4.790 7.721 16.838 1.00 97.12 89 ILE A C 1
ATOM 733 O O . ILE A 1 89 ? -5.159 7.395 15.713 1.00 97.12 89 ILE A O 1
ATOM 737 N N . ILE A 1 90 ? -5.638 7.886 17.853 1.00 97.56 90 ILE A N 1
ATOM 738 C CA . ILE A 1 90 ? -7.083 7.626 17.757 1.00 97.56 90 ILE A CA 1
ATOM 739 C C . ILE A 1 90 ? -7.692 8.453 16.617 1.00 97.56 90 ILE A C 1
ATOM 741 O O . ILE A 1 90 ? -8.235 7.894 15.666 1.00 97.56 90 ILE A O 1
ATOM 745 N N . ALA A 1 91 ? -7.451 9.768 16.602 1.00 97.38 91 ALA A N 1
ATOM 746 C CA . ALA A 1 91 ? -7.955 10.658 15.556 1.00 97.38 91 ALA A CA 1
ATOM 747 C C . ALA A 1 91 ? -7.433 10.309 14.149 1.00 97.38 91 ALA A C 1
ATOM 749 O O . ALA A 1 91 ? -8.044 10.659 13.133 1.00 97.38 91 ALA A O 1
ATOM 750 N N . ARG A 1 92 ? -6.268 9.658 14.049 1.00 95.75 92 ARG A N 1
ATOM 751 C CA . ARG A 1 92 ? -5.753 9.134 12.782 1.00 95.75 92 ARG A CA 1
ATOM 752 C C . ARG A 1 92 ? -6.531 7.898 12.334 1.00 95.75 92 ARG A C 1
ATOM 754 O O . ARG A 1 92 ? -6.799 7.801 11.137 1.00 95.75 92 ARG A O 1
ATOM 761 N N . TYR A 1 93 ? -6.859 6.974 13.234 1.00 96.81 93 TYR A N 1
ATOM 762 C CA . TYR A 1 93 ? -7.599 5.757 12.886 1.00 96.81 93 TYR A CA 1
ATOM 763 C C . TYR A 1 93 ? -9.084 6.012 12.631 1.00 96.81 93 TYR A C 1
ATOM 765 O O . TYR A 1 93 ? -9.597 5.473 11.656 1.00 96.81 93 TYR A O 1
ATOM 773 N N . ASP A 1 94 ? -9.695 6.993 13.296 1.00 97.06 94 ASP A N 1
ATOM 774 C CA . ASP A 1 94 ? -11.037 7.478 12.934 1.00 97.06 94 ASP A CA 1
ATOM 775 C C . ASP A 1 94 ? -11.101 7.952 11.468 1.00 97.06 94 ASP A C 1
ATOM 777 O O . ASP A 1 94 ? -12.043 7.675 10.721 1.00 97.06 94 ASP A O 1
ATOM 781 N N . LYS A 1 95 ? -10.051 8.644 10.998 1.00 94.69 95 LYS A N 1
ATOM 782 C CA . LYS A 1 95 ? -9.939 9.052 9.584 1.00 94.69 95 LYS A CA 1
ATOM 783 C C . LYS A 1 95 ? -9.759 7.858 8.648 1.00 94.69 95 LYS A C 1
ATOM 785 O O . LYS A 1 95 ? -10.141 7.941 7.481 1.00 94.69 95 LYS A O 1
ATOM 790 N N . ILE A 1 96 ? -9.149 6.773 9.122 1.00 94.81 96 ILE A N 1
ATOM 791 C CA . ILE A 1 96 ? -8.968 5.541 8.348 1.00 94.81 96 ILE A CA 1
ATOM 792 C C . ILE A 1 96 ? -10.305 4.793 8.233 1.00 94.81 96 ILE A C 1
ATOM 794 O O . ILE A 1 96 ? -10.601 4.295 7.148 1.00 94.81 96 ILE A O 1
ATOM 798 N N . ASP A 1 97 ? -11.147 4.806 9.264 1.00 97.00 97 ASP A N 1
ATOM 799 C CA . ASP A 1 97 ? -12.505 4.241 9.219 1.00 97.00 97 ASP A CA 1
ATOM 800 C C . ASP A 1 97 ? -13.430 5.038 8.298 1.00 97.00 97 ASP A C 1
ATOM 802 O O . ASP A 1 97 ? -14.181 4.470 7.496 1.00 97.00 97 ASP A O 1
ATOM 806 N N . ALA A 1 98 ? -13.317 6.369 8.329 1.00 94.62 98 ALA A N 1
ATOM 807 C CA . ALA A 1 98 ? -13.996 7.234 7.369 1.00 94.62 98 ALA A CA 1
ATOM 808 C C . ALA A 1 98 ? -13.551 6.932 5.925 1.00 94.62 98 ALA A C 1
ATOM 810 O O . ALA A 1 98 ? -14.387 6.833 5.026 1.00 94.62 98 ALA A O 1
ATOM 811 N N . LEU A 1 99 ? -12.246 6.726 5.701 1.00 91.94 99 LEU A N 1
ATOM 812 C CA . LEU A 1 99 ? -11.702 6.344 4.394 1.00 91.94 99 LEU A CA 1
ATOM 813 C C . LEU A 1 99 ? -12.190 4.959 3.944 1.00 91.94 99 LEU A C 1
ATOM 815 O O . LEU A 1 99 ? -12.495 4.776 2.768 1.00 91.94 99 LEU A O 1
ATOM 819 N N . TYR A 1 100 ? -12.268 3.986 4.853 1.00 94.38 100 TYR A N 1
ATOM 820 C CA . TYR A 1 100 ? -12.840 2.673 4.561 1.00 94.38 100 TYR A CA 1
ATOM 821 C C . TYR A 1 100 ? -14.300 2.794 4.130 1.00 94.38 100 TYR A C 1
ATOM 823 O O . TYR A 1 100 ? -14.667 2.275 3.077 1.00 94.38 100 TYR A O 1
ATOM 831 N N . SER A 1 101 ? -15.103 3.533 4.897 1.00 94.44 101 SER A N 1
ATOM 832 C CA . SER A 1 101 ? -16.526 3.748 4.617 1.00 94.44 101 SER A CA 1
ATOM 833 C C . SER A 1 101 ? -16.740 4.420 3.257 1.00 94.44 101 SER A C 1
ATOM 835 O O . SER A 1 101 ? -17.619 4.023 2.490 1.00 94.44 101 SER A O 1
ATOM 837 N N . ASP A 1 102 ? -15.904 5.406 2.922 1.00 90.62 102 ASP A N 1
ATOM 838 C CA . ASP A 1 102 ? -15.925 6.064 1.617 1.00 90.62 102 ASP A CA 1
ATOM 839 C C . ASP A 1 102 ? -15.571 5.095 0.480 1.00 90.62 102 ASP A C 1
ATOM 841 O O . ASP A 1 102 ? -16.337 4.964 -0.475 1.00 90.62 102 ASP A O 1
ATOM 845 N N . ILE A 1 103 ? -14.469 4.345 0.600 1.00 89.38 103 ILE A N 1
ATOM 846 C CA . ILE A 1 103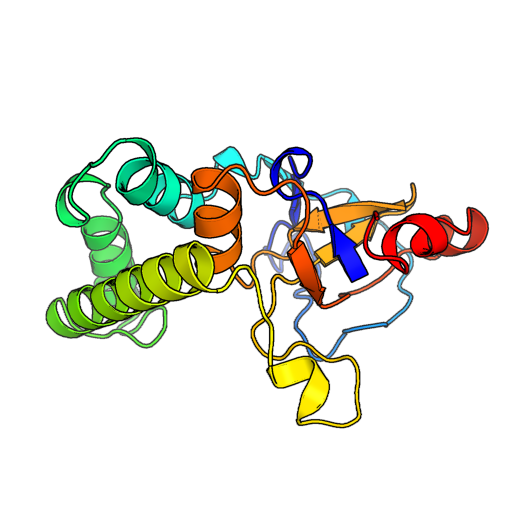 ? -14.050 3.373 -0.423 1.00 89.38 103 ILE A CA 1
ATOM 847 C C . ILE A 1 103 ? -15.078 2.246 -0.571 1.00 89.38 103 ILE A C 1
ATOM 849 O O . ILE A 1 103 ? -15.325 1.792 -1.688 1.00 89.38 103 ILE A O 1
ATOM 853 N N . GLN A 1 104 ? -15.701 1.796 0.516 1.00 91.50 104 GLN A N 1
ATOM 854 C CA . GLN A 1 104 ? -16.740 0.772 0.477 1.00 91.50 104 GLN A CA 1
ATOM 855 C C . GLN A 1 104 ? -17.978 1.265 -0.283 1.00 91.50 104 GLN A C 1
ATOM 857 O O . GLN A 1 104 ? -18.516 0.546 -1.124 1.00 91.50 104 GLN A O 1
ATOM 862 N N . LYS A 1 105 ? -18.421 2.500 -0.018 1.00 89.50 105 LYS A N 1
ATOM 863 C CA . LYS A 1 105 ? -19.635 3.075 -0.614 1.00 89.50 105 LYS A CA 1
ATOM 864 C C . LYS A 1 105 ? -19.428 3.550 -2.051 1.00 89.50 105 LYS A C 1
ATOM 866 O O . LYS A 1 105 ? -20.280 3.338 -2.911 1.00 89.50 105 LYS A O 1
ATOM 871 N N . ASN A 1 106 ? -18.317 4.229 -2.306 1.00 83.06 106 ASN A N 1
ATOM 872 C CA . ASN A 1 106 ? -18.051 4.913 -3.567 1.00 83.06 106 ASN A CA 1
ATOM 873 C C . ASN A 1 106 ? -17.091 4.124 -4.472 1.00 83.06 106 ASN A C 1
ATOM 875 O O . ASN A 1 106 ? -16.942 4.448 -5.654 1.00 83.06 106 ASN A O 1
ATOM 879 N N . GLY A 1 107 ? -16.483 3.053 -3.970 1.00 79.00 107 GLY A N 1
ATOM 880 C CA . GLY A 1 107 ? -15.390 2.359 -4.635 1.00 79.00 107 GLY A CA 1
ATOM 881 C C . GLY A 1 107 ? -14.069 3.105 -4.463 1.00 79.00 107 GLY A C 1
ATOM 882 O O . GLY A 1 107 ? -14.008 4.233 -3.974 1.00 79.00 107 GLY A O 1
ATOM 883 N N . PHE A 1 108 ? -12.979 2.485 -4.912 1.00 76.38 108 PHE A N 1
ATOM 884 C CA . PHE A 1 108 ? -11.652 3.089 -4.834 1.00 76.38 108 PHE A CA 1
ATOM 885 C C . PHE A 1 108 ? -11.499 4.184 -5.900 1.00 76.38 108 PHE A C 1
ATOM 887 O O . PHE A 1 108 ? -10.965 3.963 -6.991 1.00 76.38 108 PHE A O 1
ATOM 894 N N . ARG A 1 109 ? -12.004 5.377 -5.588 1.00 68.06 109 ARG A N 1
ATOM 895 C CA . ARG A 1 109 ? -11.861 6.578 -6.408 1.00 68.06 109 ARG A CA 1
ATOM 896 C C . ARG A 1 109 ? -10.659 7.354 -5.900 1.00 68.06 109 ARG A C 1
ATOM 898 O O . ARG A 1 109 ? -10.552 7.654 -4.717 1.00 68.06 109 ARG A O 1
ATOM 905 N N . ASP A 1 110 ? -9.732 7.672 -6.791 1.00 58.56 110 ASP A N 1
ATOM 906 C CA . ASP A 1 110 ? -8.721 8.675 -6.485 1.00 58.56 110 ASP A CA 1
ATOM 907 C C . ASP A 1 110 ? -9.041 9.918 -7.317 1.00 58.56 110 ASP A C 1
ATOM 909 O O . ASP A 1 110 ? -8.600 10.067 -8.458 1.00 58.56 110 ASP A O 1
ATOM 913 N N . GLU A 1 111 ? -9.869 10.800 -6.749 1.00 51.28 111 GLU A N 1
ATOM 914 C CA . GLU A 1 111 ? -10.231 12.089 -7.355 1.00 51.28 111 GLU A CA 1
ATOM 915 C C . GLU A 1 111 ? -8.999 12.955 -7.659 1.00 51.28 111 GLU A C 1
ATOM 917 O O . GLU A 1 111 ? -9.053 13.870 -8.486 1.00 51.28 111 GLU A O 1
ATOM 922 N N . THR A 1 112 ? -7.853 12.647 -7.047 1.00 45.38 112 THR A N 1
ATOM 923 C CA . THR A 1 112 ? -6.605 13.373 -7.263 1.00 45.38 112 THR A CA 1
ATOM 924 C C . THR A 1 112 ? -6.049 13.187 -8.677 1.00 45.38 112 THR A C 1
ATOM 926 O O . THR A 1 112 ? -5.329 14.064 -9.153 1.00 45.38 112 THR A O 1
ATOM 929 N N . VAL A 1 113 ? -6.444 12.123 -9.399 1.00 47.41 113 VAL A N 1
ATOM 930 C CA . VAL A 1 113 ? -6.146 11.963 -10.840 1.00 47.41 113 VAL A CA 1
ATOM 931 C C . VAL A 1 113 ? -6.766 13.086 -11.664 1.00 47.41 113 VAL A C 1
ATOM 933 O O . VAL A 1 113 ? -6.147 13.574 -12.606 1.00 47.41 113 VAL A O 1
ATOM 936 N N . HIS A 1 114 ? -7.978 13.510 -11.309 1.00 47.03 114 HIS A N 1
ATOM 937 C CA . HIS A 1 114 ? -8.720 14.504 -12.077 1.00 47.03 114 HIS A CA 1
ATOM 938 C C . HIS A 1 114 ? -8.271 15.939 -11.778 1.00 47.03 114 HIS A C 1
ATOM 940 O O . HIS A 1 114 ? -8.433 16.813 -12.624 1.00 47.03 114 HIS A O 1
ATOM 946 N N . ARG A 1 115 ? -7.674 16.191 -10.605 1.00 44.59 115 ARG A N 1
ATOM 947 C CA . ARG A 1 115 ? -7.393 17.554 -10.125 1.00 44.59 115 ARG A CA 1
ATOM 948 C C . ARG A 1 115 ? -6.054 18.145 -10.587 1.00 44.59 115 ARG A C 1
ATOM 950 O O . ARG A 1 115 ? -5.938 19.362 -10.648 1.00 44.59 115 ARG A O 1
ATOM 957 N N . LEU A 1 116 ? -5.038 17.330 -10.891 1.00 44.50 116 LEU A N 1
ATOM 958 C CA . LEU A 1 116 ? -3.650 17.818 -11.029 1.00 44.50 116 LEU A CA 1
ATOM 959 C C . LEU A 1 116 ? -3.043 17.742 -12.437 1.00 44.50 116 LEU A C 1
ATOM 961 O O . LEU A 1 116 ? -1.843 17.982 -12.577 1.00 44.50 116 LEU A O 1
ATOM 965 N N . GLY A 1 117 ? -3.815 17.379 -13.471 1.00 40.12 117 GLY A N 1
ATOM 966 C CA . GLY A 1 117 ? -3.348 17.346 -14.872 1.00 40.12 117 GLY A CA 1
ATOM 967 C C . GLY A 1 117 ? -2.113 16.465 -15.137 1.00 40.12 117 GLY A C 1
ATOM 968 O O . GLY A 1 117 ? -1.576 16.447 -16.239 1.00 40.12 117 GLY A O 1
ATOM 969 N N . THR A 1 118 ? -1.648 15.728 -14.128 1.00 43.50 118 THR A N 1
ATOM 970 C CA . THR A 1 118 ? -0.450 14.897 -14.130 1.00 43.50 118 THR A CA 1
ATOM 971 C C . THR A 1 118 ? -0.790 13.578 -13.437 1.00 43.50 118 THR A C 1
ATOM 973 O O . THR A 1 118 ? -1.441 13.588 -12.391 1.00 43.50 118 THR A O 1
ATOM 976 N N . PRO A 1 119 ? -0.363 12.419 -13.972 1.00 46.72 119 PRO A N 1
ATOM 977 C CA . PRO A 1 119 ? -0.652 11.110 -13.389 1.00 46.72 119 PRO A CA 1
ATOM 978 C C . PRO A 1 119 ? 0.257 10.833 -12.182 1.00 46.72 119 PRO A C 1
ATOM 980 O O . PRO A 1 119 ? 1.003 9.857 -12.139 1.00 46.72 119 PRO A O 1
ATOM 983 N N . ARG A 1 120 ? 0.224 11.712 -11.180 1.00 53.56 120 ARG A N 1
ATOM 984 C CA . ARG A 1 120 ? 0.787 11.463 -9.856 1.00 53.56 120 ARG A CA 1
ATOM 985 C C . ARG A 1 120 ? -0.399 11.360 -8.919 1.00 53.56 120 ARG A C 1
ATOM 987 O O . ARG A 1 120 ? -1.005 12.371 -8.616 1.00 53.56 120 ARG A O 1
ATOM 994 N N . LEU A 1 121 ? -0.735 10.144 -8.502 1.00 62.03 121 LEU A N 1
ATOM 995 C CA . LEU A 1 121 ? -1.690 9.883 -7.424 1.00 62.03 121 LEU A CA 1
ATOM 996 C C . LEU A 1 121 ? -0.988 10.259 -6.105 1.00 62.03 121 LEU A C 1
ATOM 998 O O . LEU A 1 121 ? -0.254 9.424 -5.574 1.00 62.03 121 LEU A O 1
ATOM 1002 N N . PRO A 1 122 ? -1.100 11.499 -5.591 1.00 56.72 122 PRO A N 1
ATOM 1003 C CA . PRO A 1 122 ? -0.223 12.018 -4.537 1.00 56.72 122 PRO A CA 1
ATOM 1004 C C . PRO A 1 122 ? -0.421 11.280 -3.213 1.00 56.72 122 PRO A C 1
ATOM 1006 O O . PRO A 1 122 ? 0.481 11.250 -2.378 1.00 56.72 122 PRO A O 1
ATOM 1009 N N . GLU A 1 123 ? -1.570 10.620 -3.062 1.00 69.50 123 GLU A N 1
ATOM 1010 C CA . GLU A 1 123 ? -1.947 9.819 -1.900 1.00 69.50 123 GLU A CA 1
ATOM 1011 C C . GLU A 1 123 ? -2.216 8.346 -2.230 1.00 69.50 123 GLU A C 1
ATOM 1013 O O . GLU A 1 123 ? -2.549 7.561 -1.342 1.00 69.50 123 GLU A O 1
ATOM 1018 N N . GLY A 1 124 ? -2.027 7.954 -3.491 1.00 79.75 124 GLY A N 1
ATOM 1019 C CA . GLY A 1 124 ? -2.288 6.599 -3.952 1.00 79.75 124 GLY A CA 1
ATOM 1020 C C . GLY A 1 124 ? -1.317 5.572 -3.373 1.00 79.75 124 GLY A C 1
ATOM 1021 O O . GLY A 1 124 ? -0.247 5.895 -2.841 1.00 79.75 124 GLY A O 1
ATOM 1022 N N . VAL A 1 125 ? -1.697 4.304 -3.527 1.00 90.19 125 VAL A N 1
ATOM 1023 C CA . VAL A 1 125 ? -0.826 3.151 -3.275 1.00 90.19 125 VAL A CA 1
ATOM 1024 C C . VAL A 1 125 ? 0.386 3.251 -4.202 1.00 90.19 125 VAL A C 1
ATOM 1026 O O . VAL A 1 125 ? 0.227 3.330 -5.417 1.00 90.19 125 VAL A O 1
ATOM 1029 N N . TYR A 1 126 ? 1.593 3.288 -3.642 1.00 92.94 126 TYR A N 1
ATOM 1030 C CA . TYR A 1 126 ? 2.831 3.450 -4.407 1.00 92.94 126 TYR A CA 1
ATOM 1031 C C . TYR A 1 126 ? 3.407 2.089 -4.786 1.00 92.94 126 TYR A C 1
ATOM 1033 O O . TYR A 1 126 ? 3.597 1.236 -3.917 1.00 92.94 126 TYR A O 1
ATOM 1041 N N . VAL A 1 127 ? 3.684 1.881 -6.072 1.00 94.81 127 VAL A N 1
ATOM 1042 C CA . VAL A 1 127 ? 4.058 0.566 -6.607 1.00 94.81 127 VAL A CA 1
ATOM 1043 C C . VAL A 1 127 ? 5.238 0.684 -7.557 1.00 94.81 127 VAL A C 1
ATOM 1045 O O . VAL A 1 127 ? 5.190 1.433 -8.529 1.00 94.81 127 VAL A O 1
ATOM 1048 N N . HIS A 1 128 ? 6.281 -0.094 -7.298 1.00 96.38 128 HIS A N 1
ATOM 1049 C CA . HIS A 1 128 ? 7.404 -0.288 -8.209 1.00 96.38 128 HIS A CA 1
ATOM 1050 C C . HIS A 1 128 ? 7.124 -1.426 -9.185 1.00 96.38 128 HIS A C 1
ATOM 1052 O O . HIS A 1 128 ? 6.340 -2.318 -8.871 1.00 96.38 128 HIS A O 1
ATOM 1058 N N . ILE A 1 129 ? 7.779 -1.418 -10.344 1.00 97.31 129 ILE A N 1
ATOM 1059 C CA . ILE A 1 129 ? 7.681 -2.508 -11.323 1.00 97.31 129 ILE A CA 1
ATOM 1060 C C . ILE A 1 129 ? 9.054 -3.156 -11.479 1.00 97.31 129 ILE A C 1
ATOM 1062 O O . ILE A 1 129 ? 10.001 -2.499 -11.914 1.00 97.31 129 ILE A O 1
ATOM 1066 N N . ASP A 1 130 ? 9.150 -4.424 -11.090 1.00 97.38 130 ASP A N 1
ATOM 1067 C CA . ASP A 1 130 ? 10.405 -5.176 -11.050 1.00 97.38 130 ASP A CA 1
ATOM 1068 C C . ASP A 1 130 ? 10.926 -5.564 -12.439 1.00 97.38 130 ASP A C 1
ATOM 1070 O O . ASP A 1 130 ? 10.277 -5.323 -13.459 1.00 97.38 130 ASP A O 1
ATOM 1074 N N . ARG A 1 131 ? 12.107 -6.191 -12.506 1.00 97.75 131 ARG A N 1
ATOM 1075 C CA . ARG A 1 131 ? 12.732 -6.570 -13.785 1.00 97.75 131 ARG A CA 1
ATOM 1076 C C . ARG A 1 131 ? 11.912 -7.531 -14.640 1.00 97.75 131 ARG A C 1
ATOM 1078 O O . ARG A 1 131 ? 12.156 -7.599 -15.841 1.00 97.75 131 ARG A O 1
ATOM 1085 N N . LYS A 1 132 ? 10.980 -8.267 -14.033 1.00 96.94 132 LYS A N 1
ATOM 1086 C CA . LYS A 1 132 ? 10.079 -9.221 -14.689 1.00 96.94 132 LYS A CA 1
ATOM 1087 C C . LYS A 1 132 ? 8.705 -8.608 -14.967 1.00 96.94 132 LYS A C 1
ATOM 1089 O O . LYS A 1 132 ? 7.826 -9.295 -15.477 1.00 96.94 132 LYS A O 1
ATOM 1094 N N . GLY A 1 133 ? 8.510 -7.329 -14.647 1.00 95.81 133 GLY A N 1
ATOM 1095 C CA . GLY A 1 133 ? 7.245 -6.641 -14.842 1.00 95.81 133 GLY A CA 1
ATOM 1096 C C . GLY A 1 133 ? 6.213 -6.885 -13.743 1.00 95.81 133 GLY A C 1
ATOM 1097 O O . GLY A 1 133 ? 5.051 -6.535 -13.941 1.00 95.81 133 GLY A O 1
ATOM 1098 N N . ALA A 1 134 ? 6.588 -7.473 -12.606 1.00 95.75 134 ALA A N 1
ATOM 1099 C CA . ALA A 1 134 ? 5.683 -7.688 -11.481 1.00 95.75 134 ALA A CA 1
ATOM 1100 C C . ALA A 1 134 ? 5.652 -6.463 -10.541 1.00 95.75 134 ALA A C 1
ATOM 1102 O O . ALA A 1 134 ? 6.678 -5.798 -10.350 1.00 95.75 134 ALA A O 1
ATOM 1103 N N . PRO A 1 135 ? 4.493 -6.144 -9.936 1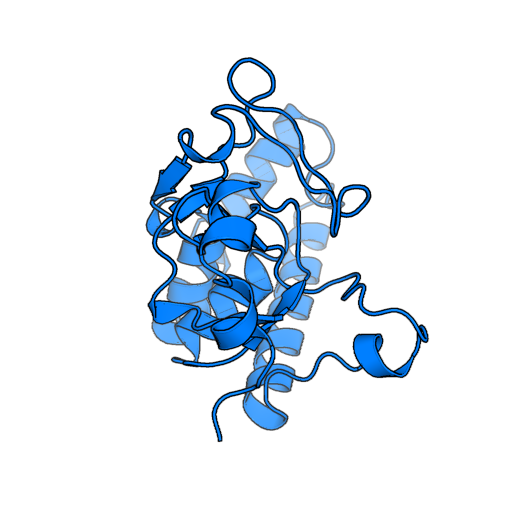.00 95.69 135 PRO A N 1
ATOM 1104 C CA . PRO A 1 135 ? 4.369 -5.024 -9.018 1.00 95.69 135 PRO A CA 1
ATOM 1105 C C . PRO A 1 135 ? 4.971 -5.361 -7.646 1.00 95.69 135 PRO A C 1
ATOM 1107 O O . PRO A 1 135 ? 4.709 -6.418 -7.074 1.00 95.69 135 PRO A O 1
ATOM 1110 N N . ILE A 1 136 ? 5.728 -4.421 -7.083 1.00 96.69 136 ILE A N 1
ATOM 1111 C CA . ILE A 1 136 ? 6.241 -4.459 -5.708 1.00 96.69 136 ILE A CA 1
ATOM 1112 C C . ILE A 1 136 ? 5.629 -3.286 -4.945 1.00 96.69 136 ILE A C 1
ATOM 1114 O O . ILE A 1 136 ? 5.690 -2.141 -5.397 1.00 96.69 136 ILE A O 1
ATOM 1118 N N . PHE A 1 137 ? 5.058 -3.541 -3.769 1.00 95.69 137 PHE A N 1
ATOM 1119 C CA . PHE A 1 137 ? 4.486 -2.482 -2.943 1.00 95.69 137 PHE A CA 1
ATOM 1120 C C . PHE A 1 137 ? 5.599 -1.592 -2.385 1.00 95.69 137 PHE A C 1
ATOM 1122 O O . PHE A 1 137 ? 6.450 -2.055 -1.639 1.00 95.69 137 PHE A O 1
ATOM 1129 N N . GLY A 1 138 ? 5.598 -0.299 -2.698 1.00 94.19 138 GLY A N 1
ATOM 1130 C CA . GLY A 1 138 ? 6.638 0.650 -2.281 1.00 94.19 138 GLY A CA 1
ATOM 1131 C C . GLY A 1 138 ? 6.527 1.131 -0.827 1.00 94.19 138 GLY A C 1
ATOM 1132 O O . GLY A 1 138 ? 7.080 2.176 -0.489 1.00 94.19 138 GLY A O 1
ATOM 1133 N N . ALA A 1 139 ? 5.765 0.428 0.022 1.00 90.50 139 ALA A N 1
ATOM 1134 C CA . ALA A 1 139 ? 5.520 0.753 1.433 1.00 90.50 139 ALA A CA 1
ATOM 1135 C C . ALA A 1 139 ? 4.940 2.163 1.692 1.00 90.50 139 ALA A C 1
ATOM 1137 O O . ALA A 1 139 ? 5.087 2.722 2.783 1.00 90.50 139 ALA A O 1
ATOM 1138 N N . ILE A 1 140 ? 4.261 2.747 0.701 1.00 90.50 140 ILE A N 1
ATOM 1139 C CA . ILE A 1 140 ? 3.553 4.027 0.800 1.00 90.50 140 ILE A CA 1
ATOM 1140 C C . ILE A 1 140 ? 2.095 3.791 0.388 1.00 90.50 140 ILE A C 1
ATOM 1142 O O . ILE A 1 140 ? 1.828 3.226 -0.671 1.00 90.50 140 ILE A O 1
ATOM 1146 N N . GLY A 1 141 ? 1.155 4.227 1.232 1.00 90.44 141 GLY A N 1
ATOM 1147 C CA . GLY A 1 141 ? -0.274 3.920 1.082 1.00 90.44 141 GLY A CA 1
ATOM 1148 C C . GLY A 1 141 ? -0.719 2.650 1.821 1.00 90.44 141 GLY A C 1
ATOM 1149 O O . GLY A 1 141 ? -1.640 1.984 1.365 1.00 90.44 141 GLY A O 1
ATOM 1150 N N . ASN A 1 142 ? -0.076 2.306 2.950 1.00 92.75 142 ASN A N 1
ATOM 1151 C CA . ASN A 1 142 ? -0.359 1.086 3.729 1.00 92.75 142 ASN A CA 1
ATOM 1152 C C . ASN A 1 142 ? -1.844 0.918 4.084 1.00 92.75 142 ASN A C 1
ATOM 1154 O O . ASN A 1 142 ? -2.388 -0.152 3.849 1.00 92.75 142 ASN A O 1
ATOM 1158 N N . HIS A 1 143 ? -2.508 1.965 4.584 1.00 92.81 143 HIS A N 1
ATOM 1159 C CA . HIS A 1 143 ? -3.927 1.877 4.952 1.00 92.81 143 HIS A CA 1
ATOM 1160 C C . HIS A 1 143 ? -4.819 1.632 3.732 1.00 92.81 143 HIS A C 1
ATOM 1162 O O . HIS A 1 143 ? -5.665 0.751 3.766 1.00 92.81 143 HIS A O 1
ATOM 1168 N N . ARG A 1 144 ? -4.571 2.326 2.612 1.00 93.00 144 ARG A N 1
ATOM 1169 C CA . ARG A 1 144 ? -5.299 2.096 1.352 1.00 93.00 144 ARG A CA 1
ATOM 1170 C C . ARG A 1 144 ? -5.085 0.677 0.811 1.00 93.00 144 ARG A C 1
ATOM 1172 O O . ARG A 1 144 ? -6.031 0.075 0.320 1.00 93.00 144 ARG A O 1
ATOM 1179 N N . MET A 1 145 ? -3.869 0.135 0.927 1.00 93.94 145 MET A N 1
ATOM 1180 C CA . MET A 1 145 ? -3.583 -1.264 0.590 1.00 93.94 145 MET A CA 1
ATOM 1181 C C . MET A 1 145 ? -4.344 -2.231 1.510 1.00 93.94 145 MET A C 1
ATOM 1183 O O . MET A 1 145 ? -4.967 -3.170 1.025 1.00 93.94 145 MET A O 1
ATOM 1187 N N . GLY A 1 146 ? -4.328 -1.986 2.823 1.00 94.69 146 GLY A N 1
ATOM 1188 C CA . GLY A 1 146 ? -5.052 -2.784 3.812 1.00 94.69 146 GLY A CA 1
ATOM 1189 C C . GLY A 1 146 ? -6.562 -2.781 3.587 1.00 94.69 146 GLY A C 1
ATOM 1190 O O . GLY A 1 146 ? -7.153 -3.848 3.482 1.00 94.69 146 GLY A O 1
ATOM 1191 N N . ILE A 1 147 ? -7.162 -1.600 3.409 1.00 94.75 147 ILE A N 1
ATOM 1192 C CA . ILE A 1 147 ? -8.585 -1.424 3.080 1.00 94.75 147 ILE A CA 1
ATOM 1193 C C . ILE A 1 147 ? -8.940 -2.176 1.796 1.00 94.75 147 ILE A C 1
ATOM 1195 O O . ILE A 1 147 ? -9.905 -2.932 1.772 1.00 94.75 147 ILE A O 1
ATOM 1199 N N . ALA A 1 148 ? -8.150 -2.011 0.731 1.00 93.38 148 ALA A N 1
ATOM 1200 C CA . ALA A 1 148 ? -8.431 -2.670 -0.539 1.00 93.38 148 ALA A CA 1
ATOM 1201 C C . ALA A 1 148 ? -8.399 -4.201 -0.424 1.00 93.38 148 ALA A C 1
ATOM 1203 O O . ALA A 1 148 ? -9.247 -4.870 -1.010 1.00 93.38 148 ALA A O 1
ATOM 1204 N N . ARG A 1 149 ? -7.457 -4.755 0.354 1.00 94.56 149 ARG A N 1
ATOM 1205 C CA . ARG A 1 149 ? -7.404 -6.197 0.637 1.00 94.56 149 ARG A CA 1
ATOM 1206 C C . ARG A 1 149 ? -8.557 -6.655 1.534 1.00 94.56 149 ARG A C 1
ATOM 1208 O O . ARG A 1 149 ? -9.121 -7.707 1.258 1.00 94.56 149 ARG A O 1
ATOM 1215 N N . ALA A 1 150 ? -8.928 -5.881 2.556 1.00 95.06 150 ALA A N 1
ATOM 1216 C CA . ALA A 1 150 ? -10.042 -6.204 3.453 1.00 95.06 150 ALA A CA 1
ATOM 1217 C C . ALA A 1 150 ? -11.386 -6.246 2.711 1.00 95.06 150 ALA A C 1
ATOM 1219 O O . ALA A 1 150 ? -12.175 -7.161 2.915 1.00 95.06 150 ALA A O 1
ATOM 1220 N N . LEU A 1 151 ? -11.600 -5.308 1.785 1.00 94.25 151 LEU A N 1
ATOM 1221 C CA . LEU A 1 151 ? -12.778 -5.254 0.916 1.00 94.25 151 LEU A CA 1
ATOM 1222 C C . LEU A 1 151 ? -12.757 -6.290 -0.224 1.00 94.25 151 LEU A C 1
ATOM 1224 O O . LEU A 1 151 ? -13.691 -6.330 -1.021 1.00 94.25 151 LEU A O 1
ATOM 1228 N N . GLY A 1 152 ? -11.694 -7.093 -0.355 1.00 93.25 152 GLY A N 1
ATOM 1229 C CA . GLY A 1 152 ? -11.564 -8.073 -1.436 1.00 93.25 152 GLY A CA 1
ATOM 1230 C C . GLY A 1 152 ? -11.492 -7.446 -2.832 1.00 93.25 152 GLY A C 1
ATOM 1231 O O . GLY A 1 152 ? -11.872 -8.080 -3.816 1.00 93.25 152 GLY A O 1
ATOM 1232 N N . LEU A 1 153 ? -11.028 -6.196 -2.943 1.00 91.06 153 LEU A N 1
ATOM 1233 C CA . LEU A 1 153 ? -10.912 -5.530 -4.235 1.00 91.06 153 LEU A CA 1
ATOM 1234 C C . LEU A 1 153 ? -9.850 -6.232 -5.077 1.00 91.06 153 LEU A C 1
ATOM 1236 O O . LEU A 1 153 ? -8.722 -6.432 -4.640 1.00 91.06 153 LEU A O 1
ATOM 1240 N N . THR A 1 154 ? -10.181 -6.530 -6.325 1.00 90.56 154 THR A N 1
ATOM 1241 C CA . THR A 1 154 ? -9.246 -7.112 -7.302 1.00 90.56 154 THR A CA 1
ATOM 1242 C C . THR A 1 154 ? -8.653 -6.058 -8.235 1.00 90.56 154 THR A C 1
ATOM 1244 O O . THR A 1 154 ? -7.896 -6.365 -9.155 1.00 90.56 154 THR A O 1
ATOM 1247 N N . ARG A 1 155 ? -9.008 -4.784 -8.021 1.00 86.38 155 ARG A N 1
ATOM 1248 C CA . ARG A 1 155 ? -8.639 -3.673 -8.899 1.00 86.38 155 ARG A CA 1
ATOM 1249 C C . ARG A 1 155 ? -8.640 -2.348 -8.148 1.00 86.38 155 ARG A C 1
ATOM 1251 O O . ARG A 1 155 ? -9.697 -1.861 -7.756 1.00 86.38 155 ARG A O 1
ATOM 1258 N N . ILE A 1 156 ? -7.467 -1.729 -8.029 1.00 88.62 156 ILE A N 1
ATOM 1259 C CA . ILE A 1 156 ? -7.317 -0.366 -7.499 1.00 88.62 156 ILE A CA 1
ATOM 1260 C C . ILE A 1 156 ? -6.341 0.466 -8.347 1.00 88.62 156 ILE A C 1
ATOM 1262 O O . ILE A 1 156 ? -5.399 -0.089 -8.928 1.00 88.62 156 ILE A O 1
ATOM 1266 N N . PRO A 1 157 ? -6.528 1.795 -8.429 1.00 87.88 157 PRO A N 1
ATOM 1267 C CA . PRO A 1 157 ? -5.523 2.686 -8.983 1.00 87.88 157 PRO A CA 1
ATOM 1268 C C . PRO A 1 157 ? -4.296 2.757 -8.059 1.00 87.88 157 PRO A C 1
ATOM 1270 O O . PRO A 1 157 ? -4.408 2.878 -6.839 1.00 87.88 157 PRO A O 1
ATOM 1273 N N . ALA A 1 158 ? -3.108 2.726 -8.657 1.00 88.56 158 ALA A N 1
ATOM 1274 C CA . ALA A 1 158 ? -1.832 2.868 -7.965 1.00 88.56 158 ALA A CA 1
ATOM 1275 C C . ALA A 1 158 ? -0.898 3.857 -8.671 1.00 88.56 158 ALA A C 1
ATOM 1277 O O . ALA A 1 158 ? -0.848 3.955 -9.909 1.00 88.56 158 ALA A O 1
ATOM 1278 N N . GLN A 1 159 ? -0.140 4.590 -7.853 1.00 89.44 159 GLN A N 1
ATOM 1279 C CA . GLN A 1 159 ? 0.920 5.483 -8.288 1.00 89.44 159 GLN A CA 1
ATOM 1280 C C . GLN A 1 159 ? 2.109 4.649 -8.751 1.00 89.44 159 GLN A C 1
ATOM 1282 O O . GLN A 1 159 ? 2.660 3.859 -7.983 1.00 89.44 159 GLN A O 1
ATOM 1287 N N . ILE A 1 160 ? 2.544 4.874 -9.990 1.00 91.00 160 ILE A N 1
ATOM 1288 C CA . ILE A 1 160 ? 3.772 4.258 -10.481 1.00 91.00 160 ILE A CA 1
ATOM 1289 C C . ILE A 1 160 ? 4.976 4.865 -9.755 1.00 91.00 160 ILE A C 1
ATOM 1291 O O . ILE A 1 160 ? 5.135 6.084 -9.689 1.00 91.00 160 ILE A O 1
ATOM 1295 N N . GLY A 1 161 ? 5.802 4.018 -9.163 1.00 93.75 161 GLY A N 1
ATOM 1296 C CA . GLY A 1 161 ? 7.110 4.360 -8.629 1.00 93.75 161 GLY A CA 1
ATOM 1297 C C . GLY A 1 161 ? 8.185 4.240 -9.695 1.00 93.75 161 GLY A C 1
ATOM 1298 O O . GLY A 1 161 ? 7.962 4.602 -10.849 1.00 93.75 161 GLY A O 1
ATOM 1299 N N . VAL A 1 162 ? 9.354 3.744 -9.298 1.00 95.88 162 VAL A N 1
ATOM 1300 C CA . VAL A 1 162 ? 10.425 3.387 -10.235 1.00 95.88 162 VAL A CA 1
ATOM 1301 C C . VAL A 1 162 ? 10.098 2.105 -11.009 1.00 95.88 162 VAL A C 1
ATOM 1303 O O . VAL A 1 162 ? 9.394 1.222 -10.506 1.00 95.88 162 VAL A O 1
ATOM 1306 N N . VAL A 1 163 ? 10.610 2.019 -12.234 1.00 97.56 163 VAL A N 1
ATOM 1307 C CA . VAL A 1 163 ? 10.415 0.900 -13.162 1.00 97.56 163 VAL A CA 1
ATOM 1308 C C . VAL A 1 163 ? 11.775 0.337 -13.550 1.00 97.56 163 VAL A C 1
ATOM 1310 O O . VAL A 1 163 ? 12.675 1.087 -13.927 1.00 97.56 163 VAL A O 1
ATOM 1313 N N . HIS A 1 164 ? 11.939 -0.980 -13.484 1.00 98.12 164 HIS A N 1
ATOM 1314 C CA . HIS A 1 164 ? 13.173 -1.610 -13.938 1.00 98.12 164 HIS A CA 1
ATOM 1315 C C . HIS A 1 164 ? 13.193 -1.672 -15.480 1.00 98.12 164 HIS A C 1
ATOM 1317 O O . HIS A 1 164 ? 12.176 -2.040 -16.072 1.00 98.12 164 HIS A O 1
ATOM 1323 N N . PRO A 1 165 ? 14.322 -1.391 -16.165 1.00 98.12 165 PRO A N 1
ATOM 1324 C CA . PRO A 1 165 ? 14.423 -1.462 -17.629 1.00 98.12 165 PRO A CA 1
ATOM 1325 C C . PRO A 1 165 ? 13.929 -2.786 -18.229 1.00 98.12 165 PRO A C 1
ATOM 1327 O O . PRO A 1 165 ? 13.289 -2.794 -19.276 1.00 98.12 165 PRO A O 1
ATOM 1330 N N . GLY A 1 166 ? 14.162 -3.903 -17.531 1.00 97.62 166 GLY A N 1
ATOM 1331 C CA . GLY A 1 166 ? 13.649 -5.228 -17.908 1.00 97.62 166 GLY A CA 1
ATOM 1332 C C . GLY A 1 166 ? 12.125 -5.280 -18.093 1.00 97.62 166 GLY A C 1
ATOM 1333 O O . GLY A 1 166 ? 11.649 -5.915 -19.028 1.00 97.62 166 GLY A O 1
ATOM 1334 N N . ALA A 1 167 ? 11.351 -4.532 -17.299 1.00 97.12 167 ALA A N 1
ATOM 1335 C CA . ALA A 1 167 ? 9.902 -4.435 -17.483 1.00 97.12 167 ALA A CA 1
ATOM 1336 C C . ALA A 1 167 ? 9.521 -3.753 -18.803 1.00 97.12 167 ALA A C 1
ATOM 1338 O O . ALA A 1 167 ? 8.512 -4.105 -19.412 1.00 97.12 167 ALA A O 1
ATOM 1339 N N . LEU A 1 168 ? 10.318 -2.775 -19.245 1.00 95.81 168 LEU A N 1
ATOM 1340 C CA . LEU A 1 168 ? 10.091 -2.078 -20.510 1.00 95.81 168 LEU A CA 1
ATOM 1341 C C . LEU A 1 168 ? 10.417 -2.978 -21.698 1.00 95.81 168 LEU A C 1
ATOM 1343 O O . LEU A 1 168 ? 9.641 -3.017 -22.647 1.00 95.81 168 LEU A O 1
ATOM 1347 N N . ALA A 1 169 ? 11.508 -3.746 -21.613 1.00 95.69 169 ALA A N 1
ATOM 1348 C CA . ALA A 1 169 ? 11.875 -4.730 -22.632 1.00 95.69 169 ALA A CA 1
ATOM 1349 C C . ALA A 1 169 ? 10.776 -5.790 -22.845 1.00 95.69 169 ALA A C 1
ATOM 1351 O O . ALA A 1 169 ? 10.592 -6.277 -23.955 1.00 95.69 169 ALA A O 1
ATOM 1352 N N . LEU A 1 170 ? 10.012 -6.102 -21.794 1.00 96.19 170 LEU A N 1
ATOM 1353 C CA . LEU A 1 170 ? 8.874 -7.025 -21.832 1.00 96.19 170 LEU A CA 1
ATOM 1354 C C . LEU A 1 170 ? 7.536 -6.354 -22.192 1.00 96.19 170 LEU A C 1
ATOM 1356 O O . LEU A 1 170 ? 6.506 -7.023 -22.195 1.00 96.19 170 LEU A O 1
ATOM 1360 N N . ASN A 1 171 ? 7.510 -5.035 -22.422 1.00 94.06 171 ASN A N 1
ATOM 1361 C CA . ASN A 1 171 ? 6.283 -4.234 -22.525 1.00 94.06 171 ASN A CA 1
ATOM 1362 C C . ASN A 1 171 ? 5.296 -4.476 -21.354 1.00 94.06 171 ASN A C 1
ATOM 1364 O O . ASN A 1 171 ? 4.079 -4.339 -21.484 1.00 94.06 171 ASN A O 1
ATOM 1368 N N . ALA A 1 172 ? 5.816 -4.821 -20.172 1.00 93.31 172 ALA A N 1
ATOM 1369 C CA . ALA A 1 172 ? 5.017 -5.306 -19.049 1.00 93.31 172 ALA A CA 1
ATOM 1370 C C . ALA A 1 172 ? 4.126 -4.231 -18.414 1.00 93.31 172 ALA A C 1
ATOM 1372 O O . ALA A 1 172 ? 3.276 -4.550 -17.588 1.00 93.31 172 ALA A O 1
ATOM 1373 N N . LEU A 1 173 ? 4.310 -2.956 -18.766 1.00 90.88 173 LEU A N 1
ATOM 1374 C CA . LEU A 1 173 ? 3.437 -1.881 -18.301 1.00 90.88 173 LEU A CA 1
ATOM 1375 C C . LEU A 1 173 ? 2.065 -1.903 -18.977 1.00 90.88 173 LEU A C 1
ATOM 1377 O O . LEU A 1 173 ? 1.118 -1.375 -18.397 1.00 90.88 173 LEU A O 1
ATOM 1381 N N . ASP A 1 174 ? 1.941 -2.490 -20.171 1.00 90.75 174 ASP A N 1
ATOM 1382 C CA . ASP A 1 174 ? 0.704 -2.429 -20.953 1.00 90.75 174 ASP A CA 1
ATOM 1383 C C . ASP A 1 174 ? -0.486 -3.068 -20.218 1.00 90.75 174 ASP A C 1
ATOM 1385 O O . ASP A 1 174 ? -1.547 -2.450 -20.096 1.00 90.75 174 ASP A O 1
ATOM 1389 N N . GLN A 1 175 ? -0.259 -4.219 -19.577 1.00 89.19 175 GLN A N 1
ATOM 1390 C CA . GLN A 1 175 ? -1.252 -4.907 -18.736 1.00 89.19 175 GLN A CA 1
ATOM 1391 C C . GLN A 1 175 ? -1.753 -4.076 -17.541 1.00 89.19 175 GLN A C 1
ATOM 1393 O O . GLN A 1 175 ? -2.845 -4.335 -17.046 1.00 89.19 175 GLN A O 1
ATOM 1398 N N . TYR A 1 176 ? -1.007 -3.059 -17.091 1.00 89.25 176 TYR A N 1
ATOM 1399 C CA . TYR A 1 176 ? -1.405 -2.203 -15.965 1.00 89.25 176 TYR A CA 1
ATOM 1400 C C . TYR A 1 176 ? -1.928 -0.826 -16.396 1.00 89.25 176 TYR A C 1
ATOM 1402 O O . TYR A 1 176 ? -2.293 -0.003 -15.547 1.00 89.25 176 TYR A O 1
ATOM 1410 N N . ARG A 1 177 ? -1.930 -0.518 -17.701 1.00 82.88 177 ARG A N 1
ATOM 1411 C CA . ARG A 1 177 ? -2.442 0.762 -18.225 1.00 82.88 177 ARG A CA 1
ATOM 1412 C C . ARG A 1 177 ? -3.953 0.808 -18.192 1.00 82.88 177 ARG A C 1
ATOM 1414 O O . ARG A 1 177 ? -4.534 1.829 -17.827 1.00 82.88 177 ARG A O 1
ATOM 1421 N N . ARG A 1 178 ? -4.576 -0.293 -18.599 1.00 73.00 178 ARG A N 1
ATOM 1422 C CA . ARG A 1 178 ? -6.023 -0.395 -18.665 1.00 73.00 178 ARG A CA 1
ATOM 1423 C C . ARG A 1 178 ? -6.537 -0.968 -17.370 1.00 73.00 178 ARG A C 1
ATOM 1425 O O . ARG A 1 178 ? -6.064 -1.971 -16.855 1.00 73.00 178 ARG A O 1
ATOM 1432 N N . ALA A 1 179 ? -7.543 -0.295 -16.872 1.00 61.31 179 ALA A N 1
ATOM 1433 C CA . ALA A 1 179 ? -8.348 -0.783 -15.795 1.00 61.31 179 ALA A CA 1
ATOM 1434 C C . ALA A 1 179 ? -9.139 -1.993 -16.369 1.00 61.31 179 ALA A C 1
ATOM 1436 O O . ALA A 1 179 ? -9.877 -1.760 -17.329 1.00 61.31 179 ALA A O 1
ATOM 1437 N N . PRO A 1 180 ? -9.015 -3.242 -15.865 1.00 55.00 180 PRO A N 1
ATOM 1438 C CA . PRO A 1 180 ? -9.753 -4.386 -16.428 1.00 55.00 180 PRO A CA 1
ATOM 1439 C C . PRO A 1 180 ? -11.259 -4.098 -16.478 1.00 55.00 180 PRO A C 1
ATOM 1441 O O . PRO A 1 180 ? -11.749 -3.461 -15.554 1.00 55.00 180 PRO A O 1
ATOM 1444 N N . LYS A 1 181 ? -11.946 -4.452 -17.574 1.00 50.62 181 LYS A N 1
ATOM 1445 C CA . LYS A 1 181 ? -13.368 -4.114 -17.778 1.00 50.62 181 LYS A CA 1
ATOM 1446 C C . LYS A 1 181 ? -14.221 -4.540 -16.589 1.00 50.62 181 LYS A C 1
ATOM 1448 O O . LYS A 1 181 ? -14.058 -5.702 -16.165 1.00 50.62 181 LYS A O 1
#

Foldseek 3Di:
DKFFLQPAFWAQDCDVVPADLFDLVQFPAADADDSQVHTDTLCPPLLLQLLLCCLQVVDPSVRSCPLVVLVVVCVVPVDDPNDRDSVSVVVVVVVLVVVLVCCLVVNQDQCVCVVPVDQRSVQFFEWEQDLCRDTHGHPGNSSVSSSCVSSSPRIHDGGGTYYYVNNVVVVSCVVVPDGDD

Sequence (181 aa):
IWIDPSRMTRVYTRNPAQTPDYKRRHSGMVLAGDWDQRTEPLDHSWKVAACLAHFRDGVPWEDTGVYDRMSTMIYERGQFDSCRTMDDIIARYDKIDALYSDIQKNGFRDETVHRLGTPRLPEGVYVHIDRKGAPIFGAIGNHRMGIARALGLTRIPAQIGVVHPGALALNALDQYRRAPK